Protein AF-A0A5J6UIK9-F1 (afdb_monomer_lite)

Structure (mmCIF, N/CA/C/O backbone):
data_AF-A0A5J6UIK9-F1
#
_entry.id   AF-A0A5J6UIK9-F1
#
loop_
_atom_site.group_PDB
_atom_site.id
_atom_site.type_symbol
_atom_site.label_atom_id
_atom_site.label_alt_id
_atom_site.label_comp_id
_atom_site.label_asym_id
_atom_site.label_entity_id
_atom_site.label_seq_id
_atom_site.pdbx_PDB_ins_code
_atom_site.Cartn_x
_atom_site.Cartn_y
_atom_site.Cartn_z
_atom_site.occupancy
_atom_site.B_iso_or_equiv
_atom_site.auth_seq_id
_atom_site.auth_comp_id
_atom_site.auth_asym_id
_atom_site.auth_atom_id
_atom_site.pdbx_PDB_model_num
ATOM 1 N N . MET A 1 1 ? 16.510 -2.770 -12.276 1.00 85.50 1 MET A N 1
ATOM 2 C CA . MET A 1 1 ? 15.529 -2.849 -13.378 1.00 85.50 1 MET A CA 1
ATOM 3 C C . MET A 1 1 ? 14.313 -2.018 -12.995 1.00 85.50 1 MET A C 1
ATOM 5 O O . MET A 1 1 ? 13.950 -2.032 -11.821 1.00 85.50 1 MET A O 1
ATOM 9 N N . TYR A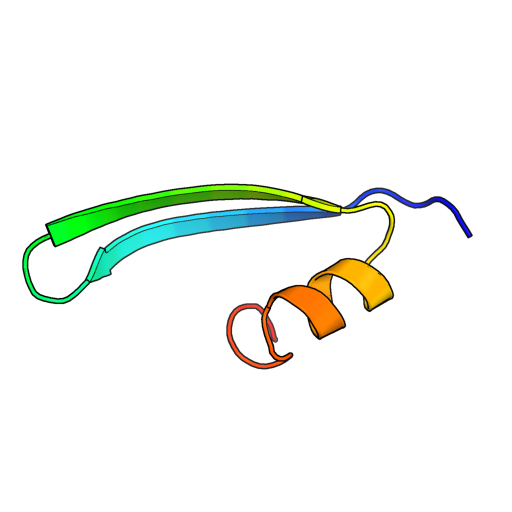 1 2 ? 13.775 -1.233 -13.927 1.00 95.12 2 TYR A N 1
ATOM 10 C CA . TYR A 1 2 ? 12.532 -0.481 -13.734 1.00 95.12 2 TYR A CA 1
ATOM 11 C C . TYR A 1 2 ? 11.374 -1.351 -14.224 1.00 95.12 2 TYR A C 1
ATOM 13 O O . TYR A 1 2 ? 11.386 -1.750 -15.384 1.00 95.12 2 TYR A O 1
ATOM 21 N N . ASP A 1 3 ? 10.451 -1.681 -13.328 1.00 97.56 3 ASP A N 1
ATOM 22 C CA . ASP A 1 3 ? 9.283 -2.531 -13.580 1.00 97.56 3 ASP A CA 1
ATOM 23 C C . ASP A 1 3 ? 8.220 -2.203 -12.519 1.00 97.56 3 ASP A C 1
ATOM 25 O O . ASP A 1 3 ? 8.181 -2.837 -11.466 1.00 97.56 3 ASP A O 1
ATOM 29 N N . PRO A 1 4 ? 7.477 -1.099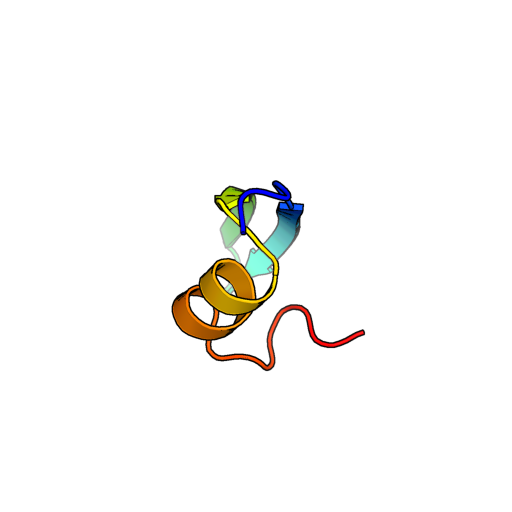 -12.685 1.00 97.50 4 PRO A N 1
ATOM 30 C CA . PRO A 1 4 ? 6.739 -0.495 -11.590 1.00 97.50 4 PRO A CA 1
ATOM 31 C C . PRO A 1 4 ? 5.584 -1.376 -11.107 1.00 97.50 4 PRO A C 1
ATOM 33 O O . PRO A 1 4 ? 4.791 -1.879 -11.897 1.00 97.50 4 PRO A O 1
ATOM 36 N N . VAL A 1 5 ? 5.447 -1.482 -9.785 1.00 96.88 5 VAL A N 1
ATOM 37 C CA . VAL A 1 5 ? 4.374 -2.234 -9.116 1.00 96.88 5 VAL A CA 1
ATOM 38 C C . VAL A 1 5 ? 3.577 -1.315 -8.200 1.00 96.88 5 VAL A C 1
ATOM 40 O O . VAL A 1 5 ? 4.137 -0.389 -7.604 1.00 96.88 5 VAL A O 1
ATOM 43 N N . ARG A 1 6 ? 2.272 -1.567 -8.067 1.00 97.25 6 ARG A N 1
ATOM 44 C CA . ARG A 1 6 ? 1.383 -0.811 -7.178 1.00 97.25 6 ARG A CA 1
ATOM 45 C C . ARG A 1 6 ? 0.934 -1.697 -6.019 1.00 97.25 6 ARG A C 1
ATOM 47 O O . ARG A 1 6 ? 0.419 -2.783 -6.247 1.00 97.25 6 ARG A O 1
ATOM 54 N N . ALA A 1 7 ? 1.143 -1.222 -4.795 1.00 95.56 7 ALA A N 1
ATOM 55 C CA . ALA A 1 7 ? 0.637 -1.841 -3.575 1.00 95.56 7 ALA A CA 1
ATOM 56 C C . ALA A 1 7 ? -0.587 -1.061 -3.086 1.00 95.56 7 ALA A C 1
ATOM 58 O O . ALA A 1 7 ? -0.529 0.168 -2.976 1.00 95.56 7 ALA A O 1
ATOM 59 N N . GLU A 1 8 ? -1.679 -1.766 -2.796 1.00 96.12 8 GLU A N 1
ATOM 60 C CA . GLU A 1 8 ? -2.960 -1.184 -2.386 1.00 96.12 8 GLU A CA 1
ATOM 61 C C . GLU A 1 8 ? -3.527 -1.955 -1.192 1.00 96.12 8 GLU A C 1
ATOM 63 O O . GLU A 1 8 ? -3.532 -3.184 -1.192 1.00 96.12 8 GLU A O 1
ATOM 68 N N . ALA A 1 9 ? -3.997 -1.238 -0.173 1.00 94.94 9 ALA A N 1
ATOM 69 C CA . ALA A 1 9 ? -4.685 -1.822 0.971 1.00 94.94 9 ALA A CA 1
ATOM 70 C C . ALA A 1 9 ? -5.808 -0.898 1.441 1.00 94.94 9 ALA A C 1
ATOM 72 O O . ALA A 1 9 ? -5.596 0.290 1.690 1.00 94.94 9 ALA A O 1
ATOM 73 N N . GLU A 1 10 ? -6.997 -1.462 1.611 1.00 97.06 10 GLU A N 1
ATOM 74 C CA . GLU A 1 10 ? -8.173 -0.751 2.098 1.00 97.06 10 GLU A CA 1
ATOM 75 C C . GLU A 1 10 ? -8.817 -1.555 3.224 1.00 97.06 10 GLU A C 1
ATOM 77 O O . GLU A 1 10 ? -8.935 -2.778 3.145 1.00 97.06 10 GLU A O 1
ATOM 82 N N . GLY A 1 11 ? -9.224 -0.881 4.298 1.00 97.06 11 GLY A N 1
ATOM 83 C CA . GLY A 1 11 ? -9.905 -1.550 5.398 1.00 97.06 11 GLY A CA 1
ATOM 84 C C . GLY A 1 11 ? -9.925 -0.750 6.690 1.00 97.06 11 GLY A C 1
ATOM 85 O O . GLY A 1 11 ? -9.837 0.477 6.699 1.00 97.06 11 GLY A O 1
ATOM 86 N N . VAL A 1 12 ? -10.058 -1.465 7.806 1.00 97.81 12 VAL A N 1
ATOM 87 C CA . VAL A 1 12 ? -10.080 -0.880 9.149 1.00 97.81 12 VAL A CA 1
ATOM 88 C C . VAL A 1 12 ? -8.891 -1.394 9.951 1.00 97.81 12 VAL A C 1
ATOM 90 O O . VAL A 1 12 ? -8.745 -2.593 10.166 1.00 97.81 12 VAL A O 1
ATOM 93 N N . TRP A 1 13 ? -8.077 -0.474 10.463 1.00 96.12 13 TRP A N 1
ATOM 94 C CA . TRP A 1 13 ? -6.953 -0.761 1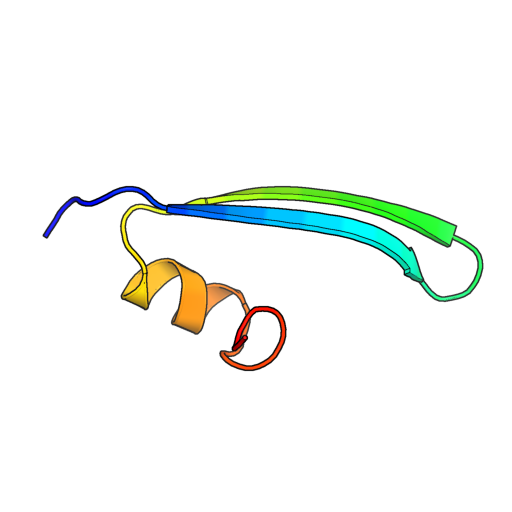1.349 1.00 96.12 13 TRP A CA 1
ATOM 95 C C . TRP A 1 13 ? -7.126 -0.005 12.662 1.00 96.12 13 TRP A C 1
ATOM 97 O O . TRP A 1 13 ? -7.197 1.224 12.678 1.00 96.12 13 TRP A O 1
ATOM 107 N N . ARG A 1 14 ? -7.210 -0.732 13.785 1.00 96.94 14 ARG A N 1
ATOM 108 C CA . ARG A 1 14 ? -7.437 -0.145 15.124 1.00 96.94 14 ARG A CA 1
ATOM 109 C C . ARG A 1 14 ? -8.637 0.823 15.153 1.00 96.94 14 ARG A C 1
ATOM 111 O O . ARG A 1 14 ? -8.520 1.950 15.628 1.00 96.94 14 ARG A O 1
ATOM 118 N N . ALA A 1 15 ? -9.772 0.376 14.607 1.00 97.75 15 ALA A N 1
ATOM 119 C CA . ALA A 1 15 ? -11.018 1.145 14.472 1.00 97.75 15 ALA A CA 1
ATOM 120 C C . ALA A 1 15 ? -10.915 2.433 13.627 1.00 97.75 15 ALA A C 1
ATOM 122 O O . ALA A 1 15 ? -11.810 3.274 13.670 1.00 97.75 15 ALA A O 1
ATOM 123 N N . ARG A 1 16 ? -9.847 2.593 12.836 1.00 97.81 16 ARG A N 1
ATOM 124 C CA . ARG A 1 16 ? -9.699 3.685 11.869 1.00 97.81 16 ARG A CA 1
ATOM 125 C C . ARG A 1 16 ? -9.750 3.140 10.455 1.00 97.81 16 ARG A C 1
ATOM 127 O O . ARG A 1 16 ? -9.102 2.138 10.166 1.00 97.81 16 ARG A O 1
ATOM 134 N N . LEU A 1 17 ? -10.493 3.820 9.587 1.00 97.94 17 LEU A N 1
ATOM 135 C CA . LEU A 1 17 ? -10.432 3.560 8.154 1.00 97.94 17 LEU A CA 1
ATOM 136 C C . LEU A 1 17 ? -9.023 3.874 7.650 1.00 97.94 17 LEU A C 1
ATOM 138 O O . LEU A 1 17 ? -8.467 4.932 7.953 1.00 97.94 17 LEU A O 1
ATOM 142 N N . VAL A 1 18 ? -8.457 2.936 6.902 1.00 96.69 18 VAL A N 1
ATOM 143 C CA . VAL A 1 18 ? -7.164 3.057 6.240 1.00 96.69 18 VAL A CA 1
ATOM 144 C C . VAL A 1 18 ? -7.377 2.814 4.758 1.00 96.69 18 VAL A C 1
ATOM 146 O O . VAL A 1 18 ? -7.971 1.814 4.362 1.00 96.69 18 VAL A O 1
ATOM 149 N N . VAL A 1 19 ? -6.865 3.746 3.963 1.00 97.00 19 VAL A N 1
ATOM 150 C CA . VAL A 1 19 ? -6.731 3.627 2.515 1.00 97.00 19 VAL A CA 1
ATOM 151 C C . VAL A 1 19 ? -5.266 3.897 2.211 1.00 97.00 19 VAL A C 1
ATOM 153 O O . VAL A 1 19 ? -4.746 4.966 2.533 1.00 97.00 19 VAL A O 1
ATOM 156 N N . PHE A 1 20 ? -4.589 2.905 1.654 1.00 95.19 20 PHE A N 1
ATOM 157 C CA . PHE A 1 20 ? -3.178 2.947 1.303 1.00 95.19 20 PHE A CA 1
ATOM 158 C C . PHE A 1 20 ? -3.022 2.601 -0.174 1.00 95.19 20 PHE A C 1
ATOM 160 O O . PHE A 1 20 ? -3.538 1.586 -0.633 1.00 95.19 20 PHE A O 1
ATOM 167 N N . ALA A 1 21 ? -2.282 3.430 -0.908 1.00 96.94 21 ALA A N 1
ATOM 168 C CA . ALA A 1 21 ? -1.886 3.155 -2.280 1.00 96.94 21 ALA A CA 1
ATOM 169 C C . ALA A 1 21 ? -0.509 3.767 -2.544 1.00 96.94 21 ALA A C 1
ATOM 171 O O . ALA A 1 21 ? -0.313 4.965 -2.336 1.00 96.94 21 ALA A O 1
ATOM 172 N N . GLN A 1 22 ? 0.436 2.960 -3.022 1.00 97.56 22 GLN A N 1
ATOM 173 C CA . GLN A 1 22 ? 1.787 3.415 -3.342 1.00 97.56 22 GLN A CA 1
ATOM 174 C C . GLN A 1 22 ? 2.341 2.657 -4.549 1.00 97.56 22 GLN A C 1
ATOM 176 O O . GLN A 1 22 ? 2.245 1.433 -4.627 1.00 97.56 22 GLN A O 1
ATOM 181 N N . THR A 1 23 ? 2.965 3.388 -5.473 1.00 98.25 23 THR A N 1
ATOM 182 C CA . THR A 1 23 ? 3.716 2.806 -6.593 1.00 98.25 23 THR A CA 1
ATOM 183 C C . THR A 1 23 ? 5.200 2.764 -6.250 1.00 98.25 23 THR A C 1
ATOM 185 O O . THR A 1 23 ? 5.754 3.754 -5.761 1.00 98.25 23 THR A O 1
ATOM 188 N N . TYR A 1 24 ? 5.844 1.635 -6.534 1.00 97.00 24 TYR A N 1
ATOM 189 C CA . TYR A 1 24 ? 7.274 1.408 -6.351 1.00 97.00 24 TYR A CA 1
ATOM 190 C C . TYR A 1 24 ? 7.950 1.108 -7.685 1.00 97.00 24 TYR A C 1
ATOM 192 O O . TYR A 1 24 ? 7.331 0.593 -8.611 1.00 97.00 24 TYR A O 1
ATOM 200 N N . THR A 1 25 ? 9.249 1.392 -7.763 1.00 98.12 25 THR A N 1
ATOM 201 C CA . THR A 1 25 ? 10.078 1.207 -8.964 1.00 98.12 25 THR A CA 1
ATOM 202 C C . THR A 1 25 ? 10.136 -0.244 -9.453 1.00 98.12 25 THR A C 1
ATOM 204 O O . THR A 1 25 ? 10.321 -0.468 -10.647 1.00 98.12 25 THR A O 1
ATOM 207 N N . ASN A 1 26 ? 10.058 -1.209 -8.530 1.00 96.94 26 ASN A N 1
ATOM 208 C CA . ASN A 1 26 ? 9.964 -2.646 -8.792 1.00 96.94 26 ASN A CA 1
ATOM 209 C C . ASN A 1 26 ? 9.522 -3.425 -7.544 1.00 96.94 26 ASN A C 1
ATOM 211 O O . ASN A 1 26 ? 9.487 -2.875 -6.439 1.00 96.94 26 ASN A O 1
ATOM 215 N N . ALA A 1 27 ? 9.226 -4.716 -7.723 1.00 95.19 27 ALA A N 1
ATOM 216 C CA . ALA A 1 27 ? 8.787 -5.621 -6.658 1.00 95.19 27 ALA A CA 1
ATOM 217 C C . ALA A 1 27 ? 9.782 -5.742 -5.490 1.00 95.19 27 ALA A C 1
ATOM 219 O O . ALA A 1 27 ? 9.372 -5.796 -4.332 1.00 95.19 27 ALA A O 1
ATOM 220 N N . CYS A 1 28 ? 11.092 -5.719 -5.760 1.00 95.12 28 CYS A N 1
ATOM 221 C CA . CYS A 1 28 ? 12.114 -5.781 -4.710 1.00 95.12 28 CYS A CA 1
ATOM 222 C C . CYS A 1 28 ? 12.065 -4.536 -3.806 1.00 95.12 28 CYS A C 1
ATOM 224 O O . CYS A 1 28 ? 12.081 -4.648 -2.579 1.00 95.12 28 CYS A O 1
ATOM 226 N N . VAL A 1 29 ? 11.915 -3.348 -4.403 1.00 96.50 29 VAL A N 1
ATOM 227 C CA . VAL A 1 29 ? 11.742 -2.091 -3.659 1.00 96.50 29 VAL A CA 1
ATOM 228 C C . VAL A 1 29 ? 10.440 -2.105 -2.854 1.00 96.50 29 VAL A C 1
ATOM 230 O O . VAL A 1 29 ? 10.456 -1.711 -1.690 1.00 96.50 29 VAL A O 1
ATOM 233 N N . ALA A 1 30 ? 9.338 -2.599 -3.429 1.00 95.81 30 ALA A N 1
ATOM 234 C CA . ALA A 1 30 ? 8.066 -2.734 -2.716 1.00 95.81 30 ALA A CA 1
ATOM 235 C C . ALA A 1 30 ? 8.181 -3.671 -1.502 1.00 95.81 30 ALA A C 1
ATOM 237 O O . ALA A 1 30 ? 7.770 -3.309 -0.401 1.00 95.81 30 ALA A O 1
ATOM 238 N N . THR A 1 31 ? 8.800 -4.841 -1.677 1.00 95.38 31 THR A N 1
ATOM 239 C CA . THR A 1 31 ? 9.012 -5.842 -0.616 1.00 95.38 31 THR A CA 1
ATOM 240 C C . THR A 1 31 ? 9.831 -5.253 0.532 1.00 95.38 31 THR A C 1
ATOM 242 O O . THR A 1 31 ? 9.425 -5.325 1.690 1.00 9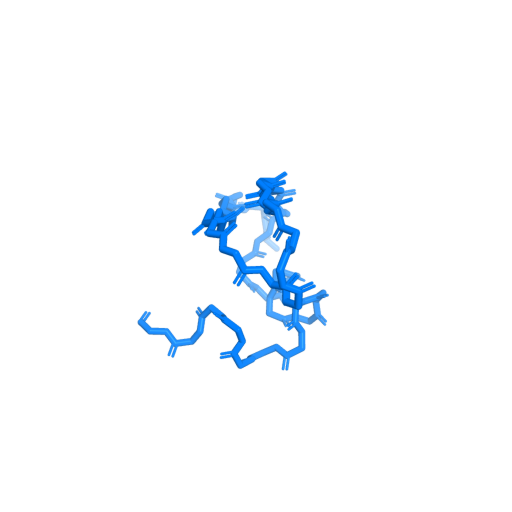5.38 31 THR A O 1
ATOM 245 N N . SER A 1 32 ? 10.948 -4.593 0.210 1.00 95.38 32 SER A N 1
ATOM 246 C CA . SER A 1 32 ? 11.808 -3.930 1.197 1.00 95.38 32 SER A CA 1
ATOM 247 C C . SER A 1 32 ? 11.069 -2.822 1.962 1.00 95.38 32 SER A C 1
ATOM 249 O O . SER A 1 32 ? 11.138 -2.760 3.188 1.00 95.38 32 SER A O 1
ATOM 251 N N . ALA A 1 33 ? 10.294 -1.985 1.263 1.00 95.19 33 ALA A N 1
ATOM 252 C CA . ALA A 1 33 ? 9.560 -0.872 1.870 1.00 95.19 33 ALA A CA 1
ATOM 253 C C . ALA A 1 33 ? 8.359 -1.307 2.730 1.00 95.19 33 ALA A C 1
ATOM 255 O O . ALA A 1 33 ? 7.976 -0.591 3.653 1.00 95.19 33 ALA A O 1
ATOM 256 N N . THR A 1 34 ? 7.755 -2.458 2.428 1.00 93.94 34 THR A N 1
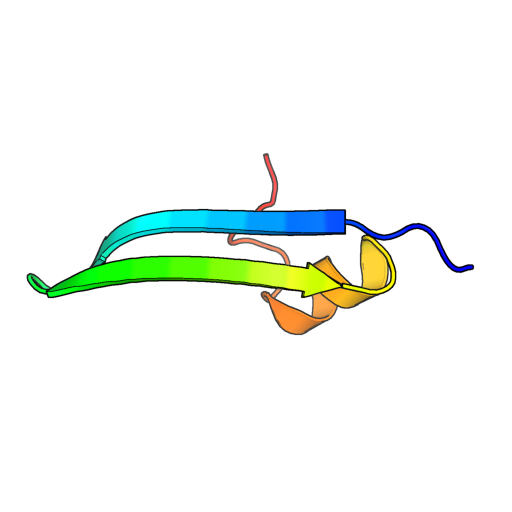ATOM 257 C CA . THR A 1 34 ? 6.550 -2.971 3.108 1.00 93.94 34 THR A CA 1
ATOM 258 C C . THR A 1 34 ? 6.855 -4.054 4.148 1.00 93.94 34 THR A C 1
ATOM 260 O O . THR A 1 34 ? 5.941 -4.610 4.756 1.00 93.94 34 THR A O 1
ATOM 263 N N . GLY A 1 35 ? 8.137 -4.354 4.382 1.00 93.50 35 GLY A N 1
ATOM 264 C CA . GLY A 1 35 ? 8.572 -5.365 5.349 1.00 93.50 35 GLY A CA 1
ATOM 265 C C . GLY A 1 35 ? 8.351 -6.812 4.898 1.00 93.50 35 GLY A C 1
ATOM 266 O O . GLY A 1 35 ? 8.465 -7.719 5.715 1.00 93.50 35 GLY A O 1
ATOM 267 N N . GLY A 1 36 ? 8.022 -7.029 3.623 1.00 88.81 36 GLY A N 1
ATOM 268 C CA . GLY A 1 36 ? 8.003 -8.338 2.969 1.00 88.81 36 GLY A CA 1
ATOM 269 C C . GLY A 1 36 ? 6.865 -9.294 3.326 1.00 88.81 36 GLY A C 1
ATOM 270 O O . GLY A 1 36 ? 6.799 -10.341 2.709 1.00 88.81 36 GLY A O 1
ATOM 271 N N . ASN A 1 37 ? 5.974 -8.953 4.265 1.00 90.12 37 ASN A N 1
ATOM 272 C CA . ASN A 1 37 ? 4.898 -9.860 4.707 1.00 90.12 37 ASN A CA 1
ATOM 273 C C . ASN A 1 37 ? 3.484 -9.329 4.435 1.00 90.12 37 ASN A C 1
ATOM 275 O O . ASN A 1 37 ? 2.525 -10.090 4.406 1.00 90.12 37 ASN A O 1
ATOM 279 N N . VAL A 1 38 ? 3.322 -8.010 4.300 1.00 87.62 38 VAL A N 1
ATOM 280 C CA . VAL A 1 38 ? 1.989 -7.382 4.205 1.00 87.62 38 VAL A CA 1
ATOM 281 C C . VAL A 1 38 ? 1.335 -7.638 2.842 1.00 87.62 38 VAL A C 1
ATOM 283 O O . VAL A 1 38 ? 0.113 -7.689 2.750 1.00 87.62 38 VAL A O 1
ATOM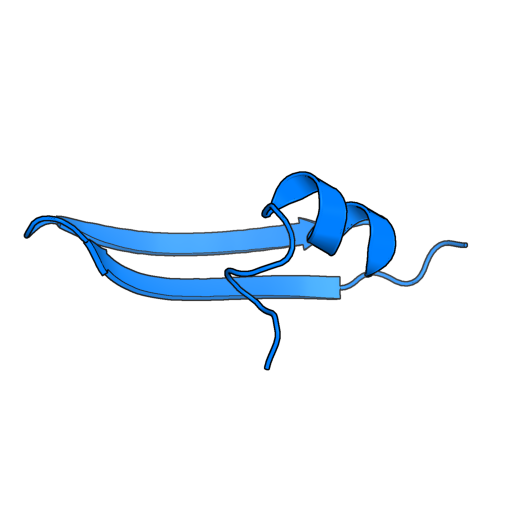 286 N N . PHE A 1 39 ? 2.147 -7.830 1.801 1.00 91.31 39 PHE A N 1
ATOM 287 C CA . PHE A 1 39 ? 1.715 -8.040 0.417 1.00 91.31 39 PHE A CA 1
ATOM 288 C C . PHE A 1 39 ? 2.289 -9.342 -0.183 1.00 91.31 39 PHE A C 1
ATOM 290 O O . PHE A 1 39 ? 2.565 -9.386 -1.376 1.00 91.31 39 PHE A O 1
ATOM 297 N N . ASP A 1 40 ? 2.527 -10.367 0.644 1.00 86.31 40 ASP A N 1
ATOM 298 C CA . ASP A 1 40 ? 3.093 -11.668 0.234 1.00 86.31 40 ASP A CA 1
ATOM 299 C C . ASP A 1 40 ? 1.980 -12.706 -0.004 1.00 86.31 40 ASP A C 1
ATOM 301 O O . ASP A 1 40 ? 1.749 -13.597 0.816 1.00 86.31 40 ASP A O 1
ATOM 305 N N . PHE A 1 41 ? 1.214 -12.519 -1.083 1.00 83.19 41 PHE A N 1
ATOM 306 C CA . PHE A 1 41 ? 0.095 -13.378 -1.485 1.00 83.19 41 PHE A CA 1
ATOM 307 C C . PHE A 1 41 ? 0.045 -13.596 -3.000 1.00 83.19 41 PHE A C 1
ATOM 309 O O . PHE A 1 41 ? 0.604 -12.760 -3.748 1.00 83.19 41 PHE A O 1
#

Sequence (41 aa):
MYDPVRAEAEGVWRARLVVFAQTYTNACVATSATGGNVFDF

Radius of gyration: 11.43 Å; chains: 1; bounding box: 26×17×29 Å

pLDDT: mean 94.93, std 3.68, range [83.19, 98.25]

Foldseek 3Di:
DFDKDKDWDFDADPNDTDTDIDIDRDPVRVCVVVVNPPPVD

Secondary structure (DSSP, 8-state):
----EEEEEEEEETTEEEEEEEEESSHHHHHHHHTTTTT--